Protein AF-T0YU85-F1 (afdb_monomer_lite)

pLDDT: mean 88.87, std 6.06, range [62.09, 96.19]

Sequence (77 aa):
MPYTTTANVEVPGRLLDQVIGQDEAVEVAKKAATQKRHMILIGEPGTGKSMLARAMVDFLPKEQLQDILAYPNTDDP

Organism: NCBI:txid410659

InterPro domains:
  IPR000523 Magnesium chelatase ChlI-like, catalytic domain [PF01078] (16-69)
  IPR027417 P-loop containing nucleoside triphosphate hydrolase [G3DSA:3.40.50.300] (1-77)
  IPR027417 P-loop containing nucleoside triphosphate hydrolase [SSF52540] (9-62)

Radius of gyration: 19.27 Å; chains: 1; bounding box: 48×25×58 Å

Fol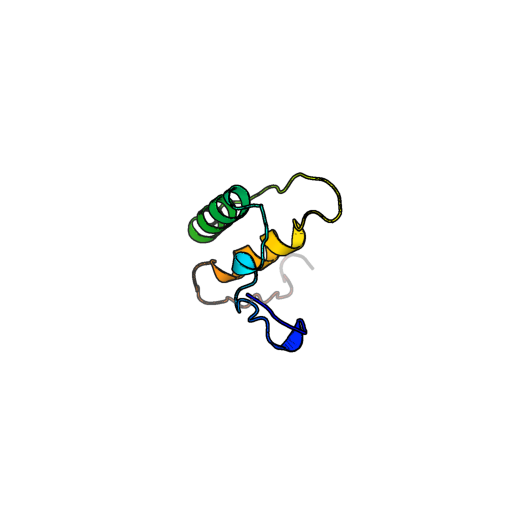dseek 3Di:
DDDPDCVPPDDDPALLSNQPPPVVLSVVLLVCQQVVHDDDDDDDPPNCPVSSVVSSPVNHPDDDDDDDDDDDDPVPD

Secondary structure (DSSP, 8-state):
---SSGGGSPPPSSTGGG--S-HHHHHHHHHHHHTT--------TTSSHHHHHHHHHTTS--PPP--------TT--

Structure (mmCIF, N/CA/C/O backbone):
data_AF-T0YU85-F1
#
_entry.id   AF-T0YU85-F1
#
loop_
_atom_site.group_PDB
_atom_site.id
_atom_site.type_symbol
_atom_site.label_atom_id
_atom_site.label_alt_id
_atom_site.label_comp_id
_atom_site.label_asym_id
_atom_site.label_entity_id
_atom_site.label_seq_id
_atom_site.pdbx_PDB_ins_code
_atom_site.Cartn_x
_atom_site.Cartn_y
_atom_site.Cartn_z
_atom_site.occupancy
_atom_site.B_iso_or_equiv
_atom_site.auth_seq_id
_atom_site.auth_comp_id
_atom_site.auth_asym_id
_atom_site.auth_atom_id
_atom_site.pdbx_PDB_model_num
ATOM 1 N N . MET A 1 1 ? -17.583 -4.955 23.371 1.00 62.09 1 MET A N 1
ATOM 2 C CA . MET A 1 1 ? -17.933 -6.348 23.015 1.00 62.09 1 MET A CA 1
ATOM 3 C C . MET A 1 1 ? -17.136 -7.256 23.940 1.00 62.09 1 MET A C 1
ATOM 5 O O . MET A 1 1 ? -15.914 -7.163 23.889 1.00 62.09 1 MET A O 1
ATOM 9 N N . PRO A 1 2 ? -17.755 -8.007 24.869 1.00 69.44 2 PRO A N 1
ATOM 10 C CA . PRO A 1 2 ? -16.990 -8.781 25.835 1.00 69.44 2 PRO A CA 1
ATOM 11 C C . PRO A 1 2 ? -16.532 -10.081 25.169 1.00 69.44 2 PRO A C 1
ATOM 13 O O . PRO A 1 2 ? -17.269 -11.060 25.113 1.00 69.44 2 PRO A O 1
ATOM 16 N N . TYR A 1 3 ? -15.321 -10.066 24.624 1.00 77.19 3 TYR A N 1
ATOM 17 C CA . TYR A 1 3 ? -14.619 -11.269 24.189 1.00 77.19 3 TYR A CA 1
ATOM 18 C C . TYR A 1 3 ? -13.750 -11.770 25.345 1.00 77.19 3 TYR A C 1
ATOM 20 O O . TYR A 1 3 ? -13.059 -10.979 25.982 1.00 77.19 3 TYR A O 1
ATOM 28 N N . THR A 1 4 ? -13.771 -13.074 25.620 1.00 83.69 4 THR A N 1
ATOM 29 C CA . THR A 1 4 ? -12.906 -13.694 26.645 1.00 83.69 4 THR A CA 1
ATOM 30 C C . THR A 1 4 ? -11.513 -14.023 26.098 1.00 83.69 4 THR A C 1
ATOM 32 O O . THR A 1 4 ? -10.556 -14.123 26.856 1.00 83.69 4 THR A O 1
ATOM 35 N N . THR A 1 5 ? -11.389 -14.193 24.779 1.00 89.81 5 THR A N 1
ATOM 36 C CA . THR A 1 5 ? -10.143 -14.529 24.080 1.00 89.81 5 THR A CA 1
ATOM 37 C C . THR A 1 5 ? -10.120 -13.897 22.690 1.00 89.81 5 THR A C 1
ATOM 39 O O . THR A 1 5 ? -11.172 -13.670 22.088 1.00 89.81 5 THR A O 1
ATOM 42 N N . THR A 1 6 ? -8.921 -13.648 22.163 1.00 91.00 6 THR A N 1
ATOM 43 C CA . THR A 1 6 ? -8.705 -13.158 20.795 1.00 91.00 6 THR A CA 1
ATOM 44 C C . THR A 1 6 ? -9.025 -14.202 19.725 1.00 91.00 6 THR A C 1
ATOM 46 O O . THR A 1 6 ? -9.179 -13.837 18.567 1.00 91.00 6 THR A O 1
ATOM 49 N N . ALA A 1 7 ? -9.188 -15.480 20.090 1.00 90.44 7 ALA A N 1
ATOM 50 C CA . ALA A 1 7 ? -9.506 -16.549 19.137 1.00 90.44 7 ALA A CA 1
ATOM 51 C C . ALA A 1 7 ? -10.838 -16.341 18.387 1.00 90.44 7 ALA A C 1
ATOM 53 O O . ALA A 1 7 ? -11.005 -16.860 17.290 1.00 90.44 7 ALA A O 1
ATOM 54 N N . ASN A 1 8 ? -11.765 -15.568 18.965 1.00 88.25 8 ASN A N 1
ATOM 55 C CA . ASN A 1 8 ? -13.072 -15.262 18.373 1.00 88.25 8 ASN A CA 1
ATOM 56 C C . ASN A 1 8 ? -13.105 -13.892 17.673 1.00 88.25 8 ASN A C 1
ATOM 58 O O . ASN A 1 8 ? -14.178 -13.431 17.288 1.00 88.25 8 ASN A O 1
ATOM 62 N N . VAL A 1 9 ? -11.965 -13.203 17.569 1.00 89.62 9 VAL A N 1
ATOM 63 C CA . VAL A 1 9 ? -11.882 -11.903 16.900 1.00 89.62 9 VAL A CA 1
ATOM 64 C C . VAL A 1 9 ? -11.669 -12.148 15.413 1.00 89.62 9 VAL A C 1
ATOM 66 O O . VAL A 1 9 ? -10.672 -12.745 15.011 1.00 89.62 9 VAL A O 1
ATOM 69 N N . GLU A 1 10 ? -12.606 -11.682 14.594 1.00 90.12 10 GLU A N 1
ATOM 70 C CA . GLU A 1 10 ? -12.463 -11.746 13.143 1.00 90.12 10 GLU A CA 1
ATOM 71 C C . GLU A 1 10 ? -11.316 -10.843 12.678 1.00 90.12 10 GLU A C 1
ATOM 73 O O . GLU A 1 10 ? -11.254 -9.658 13.015 1.00 90.12 10 GLU A O 1
ATOM 78 N N . VAL A 1 11 ? -10.406 -11.412 11.887 1.00 91.50 11 VAL A N 1
ATOM 79 C CA . VAL A 1 11 ? -9.299 -10.681 11.266 1.00 91.50 11 VAL A CA 1
ATOM 80 C C . VAL A 1 11 ? -9.648 -10.426 9.798 1.00 91.50 11 VAL A C 1
ATOM 82 O O . VAL A 1 11 ? -9.997 -11.376 9.091 1.00 91.50 11 VAL A O 1
ATOM 85 N N . PRO A 1 12 ? -9.540 -9.180 9.305 1.00 90.88 12 PRO A N 1
ATOM 86 C CA . PRO A 1 12 ? -9.786 -8.871 7.902 1.00 90.88 12 PRO A CA 1
ATOM 87 C C . PRO A 1 12 ? -8.898 -9.694 6.962 1.00 90.88 12 PRO A C 1
ATOM 89 O O . PRO A 1 12 ? -7.706 -9.865 7.208 1.00 90.88 12 PRO A O 1
ATOM 92 N N . GLY A 1 13 ? -9.461 -10.182 5.855 1.00 86.44 13 GLY A N 1
ATOM 93 C CA . GLY A 1 13 ? -8.722 -11.027 4.910 1.00 86.44 13 GLY A CA 1
ATOM 94 C C . GLY A 1 13 ? -7.671 -10.281 4.081 1.00 86.44 13 GLY A C 1
ATOM 95 O O . GLY A 1 13 ? -6.693 -10.887 3.651 1.00 86.44 13 GLY A O 1
ATOM 96 N N . ARG A 1 14 ? -7.851 -8.974 3.853 1.00 86.56 14 ARG A N 1
ATOM 97 C CA . ARG A 1 14 ? -6.890 -8.149 3.105 1.00 86.56 14 ARG A CA 1
ATOM 98 C C . ARG A 1 14 ? -5.911 -7.490 4.058 1.00 86.56 14 ARG A C 1
ATOM 100 O O . ARG A 1 14 ? -6.312 -6.958 5.089 1.00 86.56 14 ARG A O 1
ATOM 107 N N . LEU A 1 15 ? -4.642 -7.440 3.661 1.00 88.12 15 LEU A N 1
ATOM 108 C CA . LEU A 1 15 ? -3.585 -6.820 4.464 1.00 88.12 15 LEU A CA 1
ATOM 109 C C . LEU A 1 15 ? -3.834 -5.330 4.722 1.00 88.12 15 LEU A C 1
ATOM 111 O O . LEU A 1 15 ? -3.503 -4.842 5.797 1.00 88.12 15 LEU A O 1
ATOM 115 N N . LEU A 1 16 ? -4.423 -4.608 3.760 1.00 84.69 16 LEU A N 1
ATOM 116 C CA . LEU A 1 16 ? -4.681 -3.172 3.913 1.00 84.69 16 LEU A CA 1
ATOM 117 C C . LEU A 1 16 ? -5.732 -2.888 4.992 1.00 84.69 16 LEU A C 1
ATOM 119 O O . LEU A 1 16 ? -5.593 -1.926 5.738 1.00 84.69 16 LEU A O 1
ATOM 123 N N . ASP A 1 17 ? -6.731 -3.764 5.111 1.00 86.69 17 ASP A N 1
ATOM 124 C CA . ASP A 1 17 ? -7.809 -3.646 6.096 1.00 86.69 17 ASP A CA 1
ATOM 125 C C . ASP A 1 17 ? -7.326 -4.006 7.519 1.00 86.69 17 ASP A C 1
ATOM 127 O O . ASP A 1 17 ? -8.018 -3.744 8.498 1.00 86.69 17 ASP A O 1
ATOM 131 N N . GLN A 1 18 ? -6.131 -4.600 7.645 1.00 90.38 18 GLN A N 1
ATOM 132 C CA . GLN A 1 18 ? -5.467 -4.877 8.925 1.00 90.38 18 GLN A CA 1
ATOM 133 C C . GLN A 1 18 ? -4.582 -3.715 9.406 1.00 90.38 18 GLN A C 1
ATOM 135 O O . GLN A 1 18 ? -4.020 -3.795 10.500 1.00 90.38 18 GLN A O 1
ATOM 140 N N . VAL A 1 19 ? -4.410 -2.652 8.612 1.00 89.50 19 VAL A N 1
ATOM 141 C CA . VAL A 1 19 ? -3.636 -1.474 9.025 1.00 89.50 19 VAL A CA 1
ATOM 142 C C . VAL A 1 19 ? -4.449 -0.674 10.040 1.00 89.50 19 VAL A C 1
ATOM 144 O O . VAL A 1 19 ? -5.588 -0.300 9.784 1.00 89.50 19 VAL A O 1
ATOM 147 N N . ILE A 1 20 ? -3.851 -0.388 11.196 1.00 90.56 20 ILE A N 1
ATOM 148 C CA . ILE A 1 20 ? -4.525 0.295 12.304 1.00 90.56 20 ILE A CA 1
ATOM 149 C C . ILE A 1 20 ? -3.953 1.705 12.462 1.00 90.56 20 ILE A C 1
ATOM 151 O O . ILE A 1 20 ? -2.737 1.876 12.563 1.00 90.56 20 ILE A O 1
ATOM 155 N N . GLY A 1 21 ? -4.832 2.710 12.524 1.00 90.12 21 GLY A N 1
ATOM 156 C CA . GLY A 1 21 ? -4.472 4.086 12.886 1.00 90.12 21 GLY A CA 1
ATOM 157 C C . GLY A 1 21 ? -3.678 4.853 11.825 1.00 90.12 21 GLY A C 1
ATOM 158 O O . GLY A 1 21 ? -3.009 5.826 12.163 1.00 90.12 21 GLY A O 1
ATOM 159 N N . GLN A 1 22 ? -3.722 4.422 10.560 1.00 90.31 22 GLN A N 1
ATOM 160 C CA . GLN A 1 22 ? -3.062 5.097 9.433 1.00 90.31 22 GLN A CA 1
ATOM 161 C C . GLN A 1 22 ? -4.002 5.262 8.232 1.00 90.31 22 GLN A C 1
ATOM 163 O O . GLN A 1 22 ? -3.650 4.927 7.100 1.00 90.31 22 GLN A O 1
ATOM 168 N N . ASP A 1 23 ? -5.202 5.786 8.480 1.00 90.69 23 ASP A N 1
ATOM 169 C CA . ASP A 1 23 ? -6.265 5.901 7.472 1.00 90.69 23 ASP A CA 1
ATOM 170 C C . ASP A 1 23 ? -5.819 6.699 6.233 1.00 90.69 23 ASP A C 1
ATOM 172 O O . ASP A 1 23 ? -6.077 6.298 5.097 1.00 90.69 23 ASP A O 1
ATOM 176 N N . GLU A 1 24 ? -5.063 7.786 6.428 1.00 91.56 24 GLU A N 1
ATOM 177 C CA . GLU A 1 24 ? -4.521 8.591 5.325 1.00 91.56 24 GLU A CA 1
ATOM 178 C C . GLU A 1 24 ? -3.498 7.808 4.486 1.00 91.56 24 GLU A C 1
ATOM 180 O O . GLU A 1 24 ? -3.557 7.817 3.255 1.00 91.56 24 GLU A O 1
ATOM 185 N N . ALA A 1 25 ? -2.584 7.077 5.131 1.00 90.69 25 ALA A N 1
ATOM 186 C CA . ALA A 1 25 ? -1.585 6.279 4.421 1.00 90.69 25 ALA A CA 1
ATOM 187 C C . ALA A 1 25 ? -2.241 5.147 3.617 1.00 90.69 25 ALA A C 1
ATOM 189 O O . ALA A 1 25 ? -1.816 4.857 2.496 1.00 90.69 25 ALA A O 1
ATOM 190 N N . VAL A 1 26 ? -3.301 4.547 4.164 1.00 90.94 26 VAL A N 1
ATOM 191 C CA . VAL A 1 26 ? -4.127 3.533 3.498 1.00 90.94 26 VAL A CA 1
ATOM 192 C C . VAL A 1 26 ? -4.813 4.111 2.258 1.00 90.94 26 VAL A C 1
ATOM 194 O O . VAL A 1 26 ? -4.731 3.523 1.174 1.00 90.94 26 VAL A O 1
ATOM 197 N N . GLU A 1 27 ? -5.440 5.282 2.378 1.00 91.56 27 GLU A N 1
ATOM 198 C CA . GLU A 1 27 ? -6.066 5.978 1.250 1.00 91.56 27 GLU A CA 1
ATOM 199 C C . GLU A 1 27 ? -5.064 6.306 0.135 1.00 91.56 27 GLU A C 1
ATOM 201 O O . GLU A 1 27 ? -5.337 6.062 -1.048 1.00 91.56 27 GLU A O 1
ATOM 206 N N . VAL A 1 28 ? -3.902 6.856 0.499 1.00 92.19 28 VAL A N 1
ATOM 207 C CA . VAL A 1 28 ? -2.845 7.211 -0.457 1.00 92.19 28 VAL A CA 1
ATOM 208 C C . VAL A 1 28 ? -2.300 5.957 -1.135 1.00 92.19 28 VAL A C 1
ATOM 210 O O . VAL A 1 28 ? -2.183 5.943 -2.362 1.00 92.19 28 VAL A O 1
ATOM 213 N N . ALA A 1 29 ? -2.045 4.884 -0.379 1.00 91.06 29 ALA A N 1
ATOM 214 C CA . ALA A 1 29 ? -1.579 3.609 -0.920 1.00 91.06 29 ALA A CA 1
ATOM 215 C C . ALA A 1 29 ? -2.555 3.023 -1.943 1.00 91.06 29 ALA A C 1
ATOM 217 O O . ALA A 1 29 ? -2.145 2.617 -3.032 1.00 91.06 29 ALA A O 1
ATOM 218 N N . LYS A 1 30 ? -3.856 3.048 -1.642 1.00 90.81 30 LYS A N 1
ATOM 219 C CA . LYS A 1 30 ? -4.901 2.571 -2.555 1.00 90.81 30 LYS A CA 1
ATOM 220 C C . LYS A 1 30 ? -4.952 3.388 -3.850 1.00 90.81 30 LYS A C 1
ATOM 222 O O . LYS A 1 30 ? -5.035 2.818 -4.944 1.00 90.81 30 LYS A O 1
ATOM 227 N N . LYS A 1 31 ? -4.880 4.721 -3.746 1.00 91.69 31 LYS A N 1
ATOM 228 C CA . LYS A 1 31 ? -4.859 5.631 -4.908 1.00 91.69 31 LYS A CA 1
ATOM 229 C C . LYS A 1 31 ? -3.604 5.410 -5.757 1.00 91.69 31 LYS A C 1
ATOM 231 O O . LYS A 1 31 ? -3.710 5.304 -6.978 1.00 91.69 31 LYS A O 1
ATOM 236 N N . ALA A 1 32 ? -2.442 5.276 -5.123 1.00 92.69 32 ALA A N 1
ATOM 237 C CA . ALA A 1 32 ? -1.179 5.033 -5.807 1.00 92.69 32 ALA A CA 1
ATOM 238 C C . ALA A 1 32 ? -1.144 3.676 -6.521 1.00 92.69 32 ALA A C 1
ATOM 240 O O . ALA A 1 32 ? -0.727 3.634 -7.677 1.00 92.69 32 ALA A O 1
ATOM 241 N N . ALA A 1 33 ? -1.643 2.604 -5.891 1.00 91.12 33 ALA A N 1
ATOM 242 C CA . ALA A 1 33 ? -1.748 1.279 -6.510 1.00 91.12 33 ALA A CA 1
ATOM 243 C C . ALA A 1 33 ? -2.578 1.328 -7.797 1.00 91.12 33 ALA A C 1
ATOM 245 O O . ALA A 1 33 ? -2.130 0.919 -8.867 1.00 91.12 33 ALA A O 1
ATOM 246 N N . THR A 1 34 ? -3.774 1.914 -7.692 1.00 90.12 34 THR A N 1
ATOM 247 C CA . THR A 1 34 ? -4.737 1.990 -8.798 1.00 90.12 34 THR A CA 1
ATOM 248 C C . THR A 1 34 ? -4.188 2.813 -9.967 1.00 90.12 34 THR A C 1
ATOM 250 O O . THR A 1 34 ? -4.451 2.508 -11.126 1.00 90.12 34 THR A O 1
ATOM 253 N N . GLN A 1 35 ? -3.402 3.853 -9.673 1.00 92.38 35 GLN A N 1
ATOM 254 C CA . GLN A 1 35 ? -2.815 4.754 -10.669 1.00 92.38 35 GLN A CA 1
ATOM 255 C C . GLN A 1 35 ? -1.374 4.391 -11.068 1.00 92.38 35 GLN A C 1
ATOM 257 O O . GLN A 1 35 ? -0.748 5.156 -11.802 1.00 92.38 35 GLN A O 1
ATOM 262 N N . LYS A 1 36 ? -0.827 3.271 -10.572 1.00 90.38 36 LYS A N 1
ATOM 263 C CA . LYS A 1 36 ? 0.569 2.842 -10.777 1.00 90.38 36 LYS A CA 1
ATOM 264 C C . LYS A 1 36 ? 1.605 3.931 -10.451 1.00 90.38 36 LYS A C 1
ATOM 266 O O . LYS A 1 36 ? 2.557 4.157 -11.199 1.00 90.38 36 LYS A O 1
ATOM 271 N N . ARG A 1 37 ? 1.416 4.645 -9.340 1.00 93.88 37 ARG A N 1
ATOM 272 C CA . ARG A 1 37 ? 2.350 5.680 -8.869 1.00 93.88 37 ARG A CA 1
ATOM 273 C C . ARG A 1 37 ? 3.369 5.096 -7.896 1.00 93.88 37 ARG A C 1
ATOM 275 O O . ARG A 1 37 ? 3.041 4.245 -7.076 1.00 93.88 37 ARG A O 1
ATOM 282 N N . HIS A 1 38 ? 4.597 5.603 -7.959 1.00 92.69 38 HIS A N 1
ATOM 283 C CA . HIS A 1 38 ? 5.610 5.315 -6.948 1.00 92.69 38 HIS A CA 1
ATOM 284 C C . HIS A 1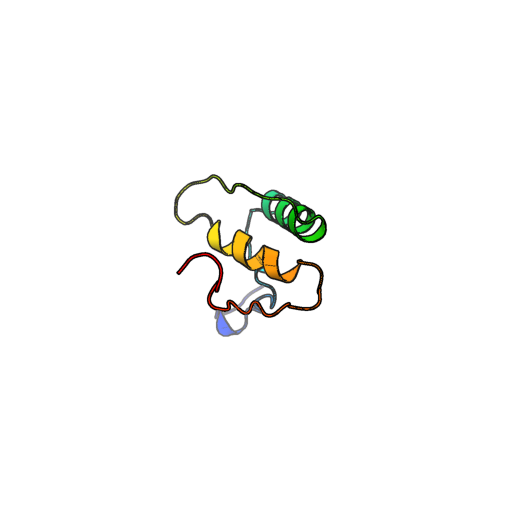 38 ? 5.250 5.982 -5.619 1.00 92.69 38 HIS A C 1
ATOM 286 O O . HIS A 1 38 ? 4.654 7.059 -5.592 1.00 92.69 38 HIS A O 1
ATOM 292 N N . MET A 1 39 ? 5.655 5.353 -4.519 1.00 89.06 39 MET A N 1
ATOM 293 C CA . MET A 1 39 ? 5.479 5.883 -3.173 1.00 89.06 39 MET A CA 1
ATOM 294 C C . MET A 1 39 ? 6.780 5.815 -2.394 1.00 89.06 39 MET A C 1
ATOM 296 O O . MET A 1 39 ? 7.579 4.897 -2.568 1.00 89.06 39 MET A O 1
ATOM 300 N N . ILE A 1 40 ? 6.947 6.774 -1.489 1.00 93.75 40 ILE A N 1
ATOM 301 C CA . ILE A 1 40 ? 7.996 6.769 -0.477 1.00 93.75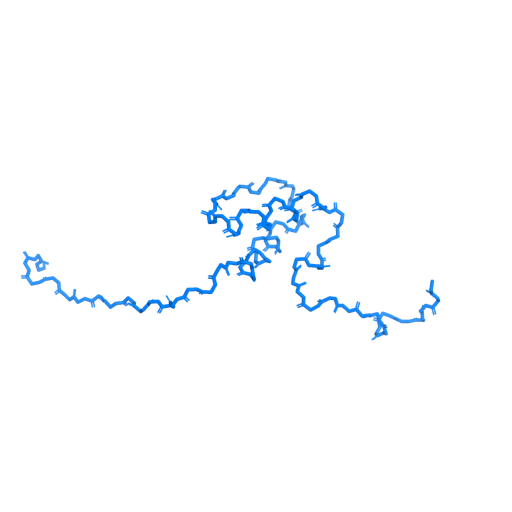 40 ILE A CA 1
ATOM 302 C C . ILE A 1 40 ? 7.293 6.755 0.878 1.00 93.75 40 ILE A C 1
ATOM 304 O O . ILE A 1 40 ? 6.463 7.615 1.157 1.00 93.75 40 ILE A O 1
ATOM 308 N N . LEU A 1 41 ? 7.609 5.760 1.706 1.00 92.62 41 LEU A N 1
ATOM 309 C CA . LEU A 1 41 ? 7.063 5.619 3.053 1.00 92.62 41 LEU A CA 1
ATOM 310 C C . LEU A 1 41 ? 8.119 6.062 4.067 1.00 92.62 41 LEU A C 1
ATOM 312 O O . LEU A 1 41 ? 9.165 5.424 4.192 1.00 92.62 41 LEU A O 1
ATOM 316 N N . ILE A 1 42 ? 7.840 7.135 4.802 1.00 93.25 42 ILE A N 1
ATOM 317 C CA . ILE A 1 42 ? 8.750 7.711 5.800 1.00 93.25 42 ILE A CA 1
ATOM 318 C C . ILE A 1 42 ? 8.140 7.526 7.190 1.00 93.25 42 ILE A C 1
ATOM 320 O O . ILE A 1 42 ? 6.952 7.758 7.387 1.00 93.25 42 ILE A O 1
ATOM 324 N N . GLY A 1 43 ? 8.948 7.089 8.155 1.00 93.00 43 GLY A N 1
ATOM 325 C CA . GLY A 1 43 ? 8.535 6.959 9.553 1.00 93.00 43 GLY A CA 1
ATOM 326 C C . GLY A 1 43 ? 9.475 6.068 10.358 1.00 93.00 43 GLY A C 1
ATOM 327 O O . GLY A 1 43 ? 10.344 5.400 9.790 1.00 93.00 43 GLY A O 1
ATOM 328 N N . GLU A 1 44 ? 9.265 5.996 11.667 1.00 95.62 44 GLU A N 1
ATOM 329 C CA . GLU A 1 44 ? 10.097 5.226 12.602 1.00 95.62 44 GLU A CA 1
ATOM 330 C C . GLU A 1 44 ? 10.072 3.706 12.338 1.00 95.62 44 GLU A C 1
ATOM 332 O O . GLU A 1 44 ? 9.108 3.181 11.773 1.00 95.62 44 GLU A O 1
ATOM 337 N N . PRO A 1 45 ? 11.118 2.941 12.691 1.00 96.19 45 PRO A N 1
ATOM 338 C CA . PRO A 1 45 ? 11.087 1.480 12.597 1.00 96.19 45 PRO A CA 1
ATOM 339 C C . PRO A 1 45 ? 9.865 0.883 13.318 1.00 96.19 45 PRO A C 1
ATOM 341 O O . PRO A 1 45 ? 9.469 1.357 14.373 1.00 96.19 45 PRO A O 1
ATOM 344 N N . GLY A 1 46 ? 9.248 -0.159 12.750 1.00 91.94 46 GLY A N 1
ATOM 345 C CA . GLY A 1 46 ? 8.086 -0.819 13.367 1.00 91.94 46 GLY A CA 1
ATOM 346 C C . GLY A 1 46 ? 6.718 -0.174 13.096 1.00 91.94 46 GLY A C 1
ATOM 347 O O . GLY A 1 46 ? 5.708 -0.743 13.487 1.00 91.94 46 GLY A O 1
ATOM 348 N N . THR A 1 47 ? 6.636 0.935 12.350 1.00 92.50 47 THR A N 1
ATOM 349 C CA . THR A 1 47 ? 5.360 1.632 12.062 1.00 92.50 47 THR A CA 1
ATOM 350 C C . THR A 1 47 ? 4.543 1.056 10.894 1.00 92.50 47 THR A C 1
ATOM 352 O O . THR A 1 47 ? 3.726 1.751 10.303 1.00 92.50 47 THR A O 1
ATOM 355 N N . GLY A 1 48 ? 4.770 -0.193 10.480 1.00 91.25 48 GLY A N 1
ATOM 356 C CA . GLY A 1 48 ? 3.938 -0.827 9.442 1.00 91.25 48 GLY A CA 1
ATOM 357 C C . GLY A 1 48 ? 4.228 -0.432 7.981 1.00 91.25 48 GLY A C 1
ATOM 358 O O . GLY A 1 48 ? 3.470 -0.815 7.095 1.00 91.25 48 GLY A O 1
ATOM 359 N N . LYS A 1 49 ? 5.348 0.243 7.673 1.00 94.19 49 LYS A N 1
ATOM 360 C CA . LYS A 1 49 ? 5.738 0.587 6.281 1.00 94.19 49 LYS A CA 1
ATOM 361 C C . LYS A 1 49 ? 5.756 -0.621 5.332 1.00 94.19 49 LYS A C 1
ATOM 363 O O . LYS A 1 49 ? 5.179 -0.577 4.252 1.00 94.19 49 LYS A O 1
ATOM 368 N N . SER A 1 50 ? 6.380 -1.725 5.747 1.00 92.88 50 SER A N 1
ATOM 369 C CA . SER A 1 50 ? 6.433 -2.952 4.937 1.00 92.88 50 SER A CA 1
ATOM 370 C C . SER A 1 50 ? 5.054 -3.591 4.750 1.00 92.88 50 SER A C 1
ATOM 372 O O . SER A 1 50 ? 4.808 -4.219 3.724 1.00 92.88 50 SER A O 1
ATOM 374 N N . MET A 1 51 ? 4.155 -3.428 5.724 1.00 92.12 51 MET A N 1
ATOM 375 C CA . MET A 1 51 ? 2.780 -3.921 5.645 1.00 92.12 51 MET A CA 1
ATOM 376 C C . MET A 1 51 ? 1.988 -3.129 4.603 1.00 92.12 51 MET A C 1
ATOM 378 O O . MET A 1 51 ? 1.408 -3.741 3.713 1.00 92.12 51 MET A O 1
ATOM 382 N N . LEU A 1 52 ? 2.060 -1.793 4.639 1.00 91.81 52 LEU A N 1
ATOM 383 C CA . LEU A 1 52 ? 1.451 -0.912 3.633 1.00 91.81 52 LEU A CA 1
ATOM 384 C C . LEU A 1 52 ? 1.964 -1.204 2.216 1.00 91.81 52 LEU A C 1
ATOM 386 O O . LEU A 1 52 ? 1.172 -1.309 1.283 1.00 91.81 52 LEU A O 1
ATOM 390 N N . ALA A 1 53 ? 3.276 -1.391 2.054 1.00 90.69 53 ALA A N 1
ATOM 391 C CA . ALA A 1 53 ? 3.867 -1.714 0.755 1.00 90.69 53 ALA A CA 1
ATOM 392 C C . ALA A 1 53 ? 3.344 -3.044 0.183 1.00 90.69 53 ALA A C 1
ATOM 394 O O . ALA A 1 53 ? 3.026 -3.124 -1.000 1.00 90.69 53 ALA A O 1
ATOM 395 N N . ARG A 1 54 ? 3.213 -4.082 1.020 1.00 89.88 54 ARG A N 1
ATOM 396 C CA . ARG A 1 54 ? 2.646 -5.377 0.603 1.00 89.88 54 ARG A CA 1
ATOM 397 C C . ARG A 1 54 ? 1.158 -5.272 0.297 1.00 89.88 54 ARG A C 1
ATOM 399 O O . ARG A 1 54 ? 0.707 -5.791 -0.715 1.00 89.88 54 ARG A O 1
ATOM 406 N N . ALA A 1 55 ? 0.421 -4.559 1.140 1.00 88.06 55 ALA A N 1
ATOM 407 C CA . ALA A 1 55 ? -1.010 -4.349 0.997 1.00 88.06 55 ALA A CA 1
ATOM 408 C C . ALA A 1 55 ? -1.386 -3.593 -0.290 1.00 88.06 55 ALA A C 1
ATOM 410 O O . ALA A 1 55 ? -2.486 -3.764 -0.805 1.00 88.06 55 ALA A O 1
ATOM 411 N N . MET A 1 56 ? -0.472 -2.783 -0.834 1.00 87.69 56 MET A N 1
ATOM 412 C CA . MET A 1 56 ? -0.656 -2.098 -2.115 1.00 87.69 56 MET A CA 1
ATOM 413 C C . MET A 1 56 ? -0.810 -3.071 -3.295 1.00 87.69 56 MET A C 1
ATOM 415 O O . MET A 1 56 ? -1.569 -2.786 -4.221 1.00 87.69 56 MET A O 1
ATOM 419 N N . VAL A 1 57 ? -0.112 -4.214 -3.263 1.00 86.50 57 VAL A N 1
ATOM 420 C CA . VAL A 1 57 ? -0.091 -5.198 -4.361 1.00 86.50 57 VAL A CA 1
ATOM 421 C C . VAL A 1 57 ? -1.490 -5.745 -4.646 1.00 86.50 57 VAL A C 1
ATOM 423 O O . VAL A 1 57 ? -1.845 -5.930 -5.808 1.00 86.50 57 VAL A O 1
ATOM 426 N N . ASP A 1 58 ? -2.317 -5.900 -3.611 1.00 85.25 58 ASP A N 1
ATOM 427 C CA . ASP A 1 58 ? -3.697 -6.388 -3.726 1.00 85.25 58 ASP A CA 1
ATOM 428 C C . ASP A 1 58 ? -4.599 -5.463 -4.568 1.00 85.25 58 ASP A C 1
ATOM 430 O O . ASP A 1 58 ? -5.641 -5.894 -5.068 1.00 85.25 58 ASP A O 1
ATOM 434 N N . PHE A 1 59 ? -4.211 -4.193 -4.728 1.00 86.44 59 PHE A N 1
ATOM 435 C CA . PHE A 1 59 ? -4.951 -3.173 -5.478 1.00 86.44 59 PHE A CA 1
ATOM 436 C C . PHE A 1 59 ? -4.327 -2.848 -6.836 1.00 86.44 59 PHE A C 1
ATOM 438 O O . PHE A 1 59 ? -4.853 -1.994 -7.555 1.00 86.44 59 PHE A O 1
ATOM 445 N N . LEU A 1 60 ? -3.223 -3.505 -7.204 1.00 87.75 60 LEU A N 1
ATOM 446 C CA . LEU A 1 60 ? -2.678 -3.364 -8.546 1.00 87.75 60 LEU A CA 1
ATOM 447 C C . LEU A 1 60 ? -3.680 -3.927 -9.568 1.00 87.75 60 LEU A C 1
ATOM 449 O O . LEU A 1 60 ? -4.298 -4.970 -9.325 1.00 87.75 60 LEU A O 1
ATOM 453 N N . PRO A 1 61 ? -3.862 -3.261 -10.722 1.00 84.81 61 PRO A N 1
ATOM 454 C CA . PRO A 1 61 ? -4.686 -3.795 -11.797 1.00 84.81 61 PRO A CA 1
ATOM 455 C C . PRO A 1 61 ? -4.217 -5.202 -12.180 1.00 84.81 61 PRO A C 1
ATOM 457 O O . PRO A 1 61 ? -3.021 -5.438 -12.347 1.00 84.81 61 PRO A O 1
ATOM 460 N N . LYS A 1 62 ? -5.160 -6.139 -12.332 1.00 81.38 62 LYS A N 1
ATOM 461 C CA . LYS A 1 62 ? -4.853 -7.486 -12.821 1.00 81.38 62 LYS A CA 1
ATOM 462 C C . LYS A 1 62 ? -4.510 -7.406 -14.303 1.00 81.38 62 LYS A C 1
ATOM 464 O O . LYS A 1 62 ? -5.399 -7.399 -15.150 1.00 81.38 62 LYS A O 1
ATOM 469 N N . GLU A 1 63 ? -3.225 -7.318 -14.599 1.00 81.75 63 GLU A N 1
ATOM 470 C CA . GLU A 1 63 ? -2.696 -7.394 -15.958 1.00 81.75 63 GLU A CA 1
ATOM 471 C C . GLU A 1 63 ? -2.190 -8.805 -16.244 1.00 81.75 63 GLU A C 1
ATOM 473 O O . GLU A 1 63 ? -1.981 -9.606 -15.328 1.00 81.75 63 GLU A O 1
ATOM 478 N N . GLN A 1 64 ? -2.021 -9.134 -17.525 1.00 83.31 64 GLN A N 1
ATOM 479 C CA . GLN A 1 64 ? -1.362 -10.383 -17.884 1.00 83.31 64 GLN A CA 1
ATOM 480 C C . GLN A 1 64 ? 0.087 -10.319 -17.409 1.00 83.31 64 GLN A C 1
ATOM 482 O O . GLN A 1 64 ? 0.837 -9.423 -17.795 1.00 83.31 64 GLN A O 1
ATOM 487 N N . LEU A 1 65 ? 0.454 -11.269 -16.552 1.00 86.12 65 LEU A N 1
ATOM 488 C CA . LEU A 1 65 ? 1.840 -11.477 -16.167 1.00 86.12 65 LEU A CA 1
ATOM 489 C C . LEU A 1 65 ? 2.636 -11.849 -17.418 1.00 86.12 65 LEU A C 1
ATOM 491 O O . LEU A 1 65 ? 2.167 -12.626 -18.250 1.00 86.12 65 LEU A O 1
ATOM 495 N N . GLN A 1 66 ? 3.815 -11.254 -17.549 1.00 88.81 66 GLN A N 1
ATOM 496 C CA . GLN A 1 66 ? 4.729 -11.515 -18.651 1.00 88.81 66 GLN A CA 1
ATOM 497 C C . GLN A 1 66 ? 5.924 -12.300 -18.128 1.00 88.81 66 GLN A C 1
ATOM 499 O O . GLN A 1 66 ? 6.514 -11.927 -17.112 1.00 88.81 66 GLN A O 1
ATOM 504 N N . ASP A 1 67 ? 6.293 -13.353 -18.847 1.00 93.81 67 ASP A N 1
ATOM 505 C CA . ASP A 1 67 ? 7.542 -14.064 -18.612 1.00 93.81 67 ASP A CA 1
ATOM 506 C C . ASP A 1 67 ? 8.686 -13.332 -19.319 1.00 93.81 67 ASP A C 1
ATOM 508 O O . ASP A 1 67 ? 8.537 -12.839 -20.439 1.00 93.81 67 ASP A O 1
ATOM 512 N N . ILE A 1 68 ? 9.845 -13.264 -18.666 1.00 93.25 68 ILE A N 1
ATOM 513 C CA . ILE A 1 68 ? 11.051 -12.650 -19.223 1.00 93.25 68 ILE A CA 1
ATOM 514 C C . ILE A 1 68 ? 12.061 -13.764 -19.490 1.00 93.25 68 ILE A C 1
ATOM 516 O O . ILE A 1 68 ? 12.488 -14.456 -18.568 1.00 93.25 68 ILE A O 1
ATOM 520 N N . LEU A 1 69 ? 12.448 -13.924 -20.757 1.00 93.94 69 LEU A N 1
ATOM 521 C CA . LEU A 1 69 ? 13.479 -14.864 -21.197 1.00 93.94 69 LEU A CA 1
ATOM 522 C C . LEU A 1 69 ? 14.706 -14.079 -21.660 1.00 93.94 69 LEU A C 1
ATOM 524 O O . LEU A 1 69 ? 14.587 -13.145 -22.451 1.00 93.94 69 LEU A O 1
ATOM 528 N N . ALA A 1 70 ? 15.882 -14.470 -21.179 1.00 93.56 70 ALA A N 1
ATOM 529 C CA . ALA A 1 70 ? 17.155 -13.923 -21.629 1.00 93.56 70 ALA A CA 1
ATOM 530 C C . ALA A 1 70 ? 17.884 -14.973 -22.470 1.00 93.56 70 ALA A C 1
ATOM 532 O O . ALA A 1 70 ? 18.034 -16.119 -22.044 1.00 93.56 70 ALA A O 1
ATOM 533 N N . TYR A 1 71 ? 18.341 -14.568 -23.652 1.00 92.75 71 TYR A N 1
ATOM 534 C CA . TYR A 1 71 ? 19.154 -15.390 -24.542 1.00 92.75 71 TYR A CA 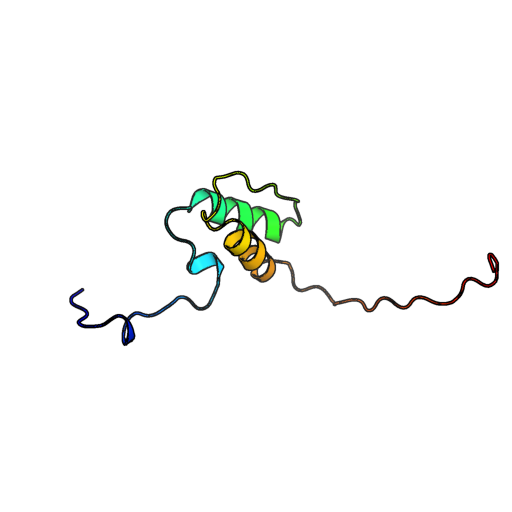1
ATOM 535 C C . TYR A 1 71 ? 20.568 -14.809 -24.630 1.00 92.75 71 TYR A C 1
ATOM 537 O O . TYR A 1 71 ? 20.728 -13.597 -24.464 1.00 92.75 71 TYR A O 1
ATOM 545 N N . PRO A 1 72 ? 21.591 -15.640 -24.894 1.00 91.06 72 PRO A N 1
A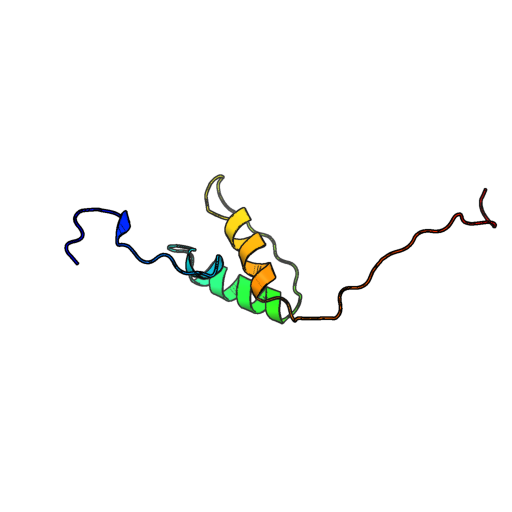TOM 546 C CA . PRO A 1 72 ? 22.928 -15.145 -25.191 1.00 91.06 72 PRO A CA 1
ATOM 547 C C . PRO A 1 72 ? 22.883 -14.164 -26.365 1.00 91.06 72 PRO A C 1
ATOM 549 O O . PRO A 1 72 ? 22.253 -14.450 -27.385 1.00 91.06 72 PRO A O 1
ATOM 552 N N . ASN A 1 73 ? 23.548 -13.020 -26.220 1.00 93.88 73 ASN A N 1
ATOM 553 C CA . ASN A 1 73 ? 23.713 -12.074 -27.315 1.00 93.88 73 ASN A CA 1
ATOM 554 C C . ASN A 1 73 ? 24.844 -12.566 -28.228 1.00 93.88 73 ASN A C 1
ATOM 556 O O . ASN A 1 73 ? 25.991 -12.625 -27.803 1.00 93.88 73 ASN A O 1
ATOM 560 N N . THR A 1 74 ? 24.543 -12.938 -29.472 1.00 92.12 74 THR A N 1
ATOM 561 C CA . THR A 1 74 ? 25.561 -13.435 -30.417 1.00 92.12 74 THR A CA 1
ATOM 562 C C . THR A 1 74 ? 26.493 -12.342 -30.938 1.00 92.12 74 THR A C 1
ATOM 564 O O . THR A 1 74 ? 27.559 -12.666 -31.457 1.00 92.12 74 THR A O 1
ATOM 567 N N . ASP A 1 75 ? 26.097 -11.075 -30.802 1.00 87.44 75 ASP A N 1
ATOM 568 C CA . ASP A 1 75 ? 26.827 -9.921 -31.337 1.00 87.44 75 ASP A CA 1
ATOM 569 C C . ASP A 1 75 ? 27.811 -9.305 -30.320 1.00 87.44 75 ASP A C 1
ATOM 571 O O . ASP A 1 75 ? 28.629 -8.468 -30.696 1.00 87.44 75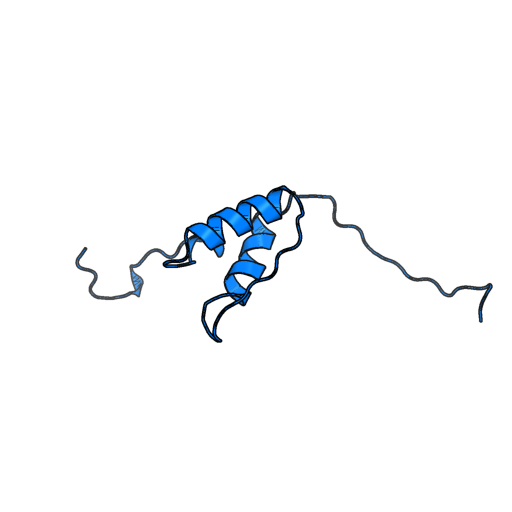 ASP A O 1
ATOM 575 N N . ASP A 1 76 ? 27.747 -9.723 -29.049 1.00 77.44 76 ASP A N 1
ATOM 576 C CA . ASP A 1 76 ? 28.642 -9.301 -27.959 1.00 77.44 76 ASP A CA 1
ATOM 577 C C . ASP A 1 76 ? 29.004 -10.530 -27.088 1.00 77.44 76 ASP A C 1
ATOM 579 O O . ASP A 1 76 ? 28.268 -10.836 -26.142 1.00 77.44 76 ASP A O 1
ATOM 583 N N . PRO A 1 77 ? 30.036 -11.309 -27.487 1.00 63.56 77 PRO A N 1
ATOM 584 C CA . PRO A 1 77 ? 30.403 -12.590 -26.872 1.00 63.56 77 PRO A CA 1
ATOM 585 C C . PRO A 1 77 ? 31.080 -12.489 -25.498 1.00 63.56 77 PRO A C 1
ATOM 587 O O . PRO A 1 77 ? 31.834 -11.521 -25.250 1.00 63.56 77 PRO A O 1
#